Protein AF-A0A246BIF4-F1 (afdb_monomer)

Radius of gyration: 16.73 Å; Cα contacts (8 Å, |Δi|>4): 185; chains: 1; bounding box: 54×44×37 Å

Secondary structure (DSSP, 8-state):
-----------PPSEEEEEPTT--PPPPSEEEEEEEE--SHHHHHHHHHHHH-HHHIIIIIHHHHHHHHHHTT--SEE--SS-EEE-TT--EEESP-SSPPTT-EEE-SEEEETTTTEEEEEEEE-

Sequence (126 aa):
MTMTATSTNAKAPAGLYTVPVGSNETLRKGVAKLQFKVTSPVMKKATAFVFSSKTFWDRVAIPAMNAALKAKGVTNLRFPSGNFYADSAGVTKQAPLAKVPAGFKYYPRKGYDPVTGVAFLWVVVS

Foldseek 3Di:
DDDDPPPPPPPPAAFEEEDDEPDPDDDDAAKYKDKYADDDPVVLVVCCVCQVDPCCVQPPVQVVVVVVCVVVVNDQKDQDNFKWWAARNRDTDHDDDPDDDPRIDTDGQWDADSVRRMIIGMMGGD

Organism: NCBI:txid223556

Nearest PDB structures (foldseek):
  7nk6-assembly1_F  TM=2.971E-01  e=6.358E+00  Camelidae mixed library
  8yro-assembly1_F  TM=2.825E-01  e=4.607E+00  Homo sapiens
  6ii9-assembly1_N  TM=2.830E-01  e=5.589E+00  Homo sapiens
  8uf7-assembly1_A  TM=2.825E-01  e=4.607E+00  Mus musculus
  7we9-assembly1_L  TM=2.500E-01  e=5.961E+00  Homo sapiens

Structure (mmCIF, N/CA/C/O backbone):
data_AF-A0A246BIF4-F1
#
_entry.id   AF-A0A246BIF4-F1
#
loop_
_atom_site.group_PDB
_atom_site.id
_atom_site.type_symbol
_atom_site.label_atom_id
_atom_site.label_alt_id
_atom_site.label_comp_id
_atom_site.label_asym_id
_atom_site.label_entity_id
_atom_site.label_seq_id
_atom_site.pdbx_PDB_ins_code
_atom_site.Cartn_x
_atom_site.Cartn_y
_atom_site.Cartn_z
_atom_site.occupancy
_atom_site.B_iso_or_equiv
_atom_site.auth_seq_id
_atom_site.auth_comp_id
_atom_site.auth_asym_id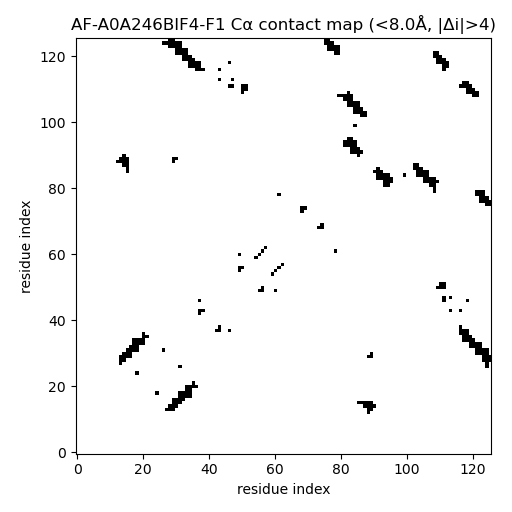
_atom_site.auth_atom_id
_atom_site.pdbx_PDB_model_num
ATOM 1 N N . MET A 1 1 ? -35.482 -27.780 -8.149 1.00 41.50 1 MET A N 1
ATOM 2 C CA . MET A 1 1 ? -34.162 -28.025 -7.532 1.00 41.50 1 MET A CA 1
ATOM 3 C C . MET A 1 1 ? -33.170 -27.094 -8.204 1.00 41.50 1 MET A C 1
ATOM 5 O O . MET A 1 1 ? -32.806 -27.324 -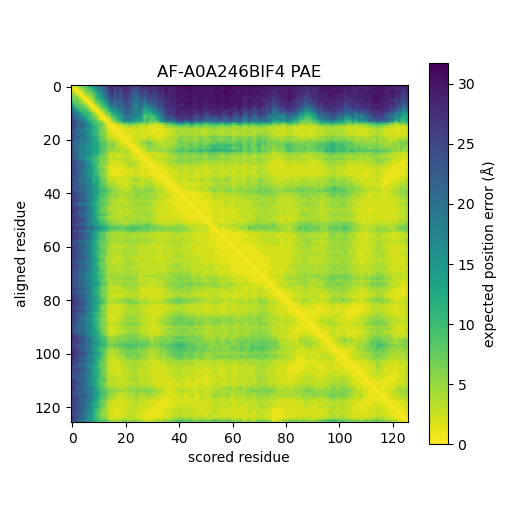9.348 1.00 41.50 1 MET A O 1
ATOM 9 N N . THR A 1 2 ? -32.850 -25.978 -7.559 1.00 37.97 2 THR A N 1
ATOM 10 C CA . THR A 1 2 ? -31.976 -24.944 -8.126 1.00 37.97 2 THR A CA 1
ATOM 11 C C . THR A 1 2 ? -30.535 -25.336 -7.828 1.00 37.97 2 THR A C 1
ATOM 13 O O . THR A 1 2 ? -30.162 -25.461 -6.665 1.00 37.97 2 THR A O 1
ATOM 16 N N . MET A 1 3 ? -29.750 -25.604 -8.870 1.00 37.84 3 MET A N 1
ATOM 17 C CA . MET A 1 3 ? -28.336 -25.936 -8.733 1.00 37.84 3 MET A CA 1
ATOM 18 C C . MET A 1 3 ? -27.566 -24.696 -8.277 1.00 37.84 3 MET A C 1
ATOM 20 O O . MET A 1 3 ? -27.389 -23.746 -9.038 1.00 37.84 3 MET A O 1
ATOM 24 N N . THR A 1 4 ? -27.106 -24.703 -7.029 1.00 41.03 4 THR A N 1
ATOM 25 C CA . THR A 1 4 ? -26.091 -23.768 -6.548 1.00 41.03 4 THR A CA 1
ATOM 26 C C . THR A 1 4 ? -24.793 -24.107 -7.271 1.00 41.03 4 THR A C 1
ATOM 28 O O . THR A 1 4 ? -24.150 -25.110 -6.969 1.00 41.03 4 THR A O 1
ATOM 31 N N . ALA A 1 5 ? -24.429 -23.301 -8.267 1.00 40.97 5 ALA A N 1
ATOM 32 C CA . ALA A 1 5 ? -23.117 -23.378 -8.882 1.00 40.97 5 ALA A CA 1
ATOM 33 C C . ALA A 1 5 ? -22.077 -23.008 -7.819 1.00 40.97 5 ALA A C 1
ATOM 35 O O . ALA A 1 5 ? -21.903 -21.839 -7.473 1.00 40.97 5 ALA A O 1
ATOM 36 N N . THR A 1 6 ? -21.406 -24.014 -7.266 1.00 38.69 6 THR A N 1
ATOM 37 C CA . THR A 1 6 ? -20.198 -23.826 -6.474 1.00 38.69 6 THR A CA 1
ATOM 38 C C . THR A 1 6 ? -19.174 -23.204 -7.413 1.00 38.69 6 THR A C 1
ATOM 40 O O . THR A 1 6 ? -18.641 -23.884 -8.291 1.00 38.69 6 THR A O 1
ATOM 43 N N . SER A 1 7 ? -18.929 -21.898 -7.286 1.00 39.44 7 SER A N 1
ATOM 44 C CA . SER A 1 7 ? -17.802 -21.277 -7.965 1.00 39.44 7 SER A CA 1
ATOM 45 C C . SER A 1 7 ? -16.544 -21.916 -7.391 1.00 39.44 7 SER A C 1
ATOM 47 O O . SER A 1 7 ? -16.094 -21.623 -6.283 1.00 39.44 7 SER A O 1
ATOM 49 N N . THR A 1 8 ? -15.982 -22.869 -8.128 1.00 35.44 8 THR A N 1
ATOM 50 C CA . THR A 1 8 ? -14.610 -23.300 -7.911 1.00 35.44 8 THR A CA 1
ATOM 51 C C . THR A 1 8 ? -13.760 -22.062 -8.132 1.00 35.44 8 THR A C 1
ATOM 53 O O . THR A 1 8 ? -13.497 -21.676 -9.272 1.00 35.44 8 THR A O 1
ATOM 56 N N . ASN A 1 9 ? -13.400 -21.394 -7.036 1.00 42.47 9 ASN A N 1
ATOM 57 C CA . ASN A 1 9 ? -12.414 -20.329 -7.010 1.00 42.47 9 ASN A CA 1
ATOM 58 C C . ASN A 1 9 ? -11.099 -20.970 -7.464 1.00 42.47 9 ASN A C 1
ATOM 60 O O . ASN A 1 9 ? -10.323 -21.481 -6.654 1.00 42.47 9 ASN A O 1
ATOM 64 N N . ALA A 1 10 ? -10.892 -21.033 -8.782 1.00 39.31 10 ALA A N 1
ATOM 65 C CA . ALA A 1 10 ? -9.620 -21.401 -9.366 1.00 39.31 10 ALA A CA 1
ATOM 66 C C . ALA A 1 10 ? -8.590 -20.507 -8.685 1.00 39.31 10 ALA A C 1
ATOM 68 O O . ALA A 1 10 ? -8.708 -19.280 -8.724 1.00 39.31 10 ALA A O 1
ATOM 69 N N . LYS A 1 11 ? -7.660 -21.129 -7.955 1.00 44.69 11 LYS A N 1
ATOM 70 C CA . LYS A 1 11 ? -6.672 -20.445 -7.126 1.00 44.69 11 LYS A CA 1
ATOM 71 C C . LYS A 1 11 ? -5.844 -19.554 -8.046 1.00 44.69 11 LYS A C 1
ATOM 73 O O . LYS A 1 11 ? -4.899 -20.024 -8.674 1.00 44.69 11 LYS A O 1
ATOM 78 N N . ALA A 1 12 ? -6.259 -18.294 -8.178 1.00 57.00 12 ALA A N 1
ATOM 79 C CA . ALA A 1 12 ? -5.595 -17.330 -9.035 1.00 57.00 12 ALA A CA 1
ATOM 80 C C . ALA A 1 12 ? -4.112 -17.301 -8.637 1.00 57.00 12 ALA A C 1
ATOM 82 O O . ALA A 1 12 ? -3.819 -17.290 -7.432 1.00 57.00 12 ALA A O 1
ATOM 83 N N . PRO A 1 13 ? -3.190 -17.358 -9.611 1.00 53.38 13 PRO A N 1
ATOM 84 C CA . PRO A 1 13 ? -1.777 -17.543 -9.327 1.00 53.38 13 PRO A CA 1
ATOM 85 C C . PRO A 1 13 ? -1.270 -16.465 -8.364 1.00 53.38 13 PRO A C 1
ATOM 87 O O . PRO A 1 13 ? -1.709 -15.311 -8.407 1.00 53.38 13 PRO A O 1
ATOM 90 N N . ALA A 1 14 ? -0.360 -16.865 -7.471 1.00 66.12 14 ALA A N 1
ATOM 91 C CA . ALA A 1 14 ? 0.359 -15.931 -6.616 1.00 66.12 14 ALA A CA 1
ATOM 92 C C . ALA A 1 14 ? 1.043 -14.892 -7.518 1.00 66.12 14 ALA A C 1
ATOM 94 O O . ALA A 1 14 ? 1.769 -15.256 -8.440 1.00 66.12 14 ALA A O 1
ATOM 95 N N . GLY A 1 15 ? 0.733 -13.615 -7.314 1.00 85.62 15 GLY A N 1
ATOM 96 C CA . GLY A 1 15 ? 1.103 -12.574 -8.268 1.00 85.62 15 GLY A CA 1
ATOM 97 C C . GLY A 1 15 ? 0.710 -11.178 -7.817 1.00 85.62 15 GLY A C 1
ATOM 98 O O . GLY A 1 15 ? 0.354 -10.961 -6.656 1.00 85.62 15 GLY A O 1
ATOM 99 N N . LEU A 1 16 ? 0.779 -10.222 -8.740 1.00 90.69 16 LEU A N 1
ATOM 100 C CA . LEU A 1 16 ? 0.306 -8.857 -8.521 1.00 90.69 16 LEU A CA 1
ATOM 101 C C . LEU A 1 16 ? -1.218 -8.791 -8.718 1.00 90.69 16 LEU A C 1
ATOM 103 O O . LEU A 1 16 ? -1.724 -9.185 -9.768 1.00 90.69 16 LEU A O 1
ATOM 107 N N . TYR A 1 17 ? -1.966 -8.291 -7.734 1.00 92.06 17 TYR A N 1
ATOM 108 C CA . TYR A 1 17 ? -3.426 -8.189 -7.837 1.00 92.06 17 TYR A CA 1
ATOM 109 C C . TYR A 1 17 ? -4.004 -7.000 -7.071 1.00 92.06 17 TYR A C 1
ATOM 111 O O . TYR A 1 17 ? -3.366 -6.429 -6.191 1.00 92.06 17 TYR A O 1
ATOM 119 N N . THR A 1 18 ? -5.231 -6.616 -7.425 1.00 92.00 18 THR A N 1
ATOM 120 C CA . THR A 1 18 ? -5.984 -5.556 -6.743 1.00 92.00 18 THR A CA 1
ATOM 121 C C . THR A 1 18 ? -7.163 -6.160 -6.004 1.00 92.00 18 THR A C 1
ATOM 123 O O . THR A 1 18 ? -7.894 -6.959 -6.579 1.00 92.00 18 THR A O 1
ATOM 126 N N . VAL A 1 19 ? -7.332 -5.768 -4.744 1.00 91.25 19 VAL A N 1
ATOM 127 C CA . VAL A 1 19 ? -8.501 -6.102 -3.933 1.00 91.25 19 VAL A CA 1
ATOM 128 C C . VAL A 1 19 ? -9.541 -5.003 -4.154 1.00 91.25 19 VAL A C 1
ATOM 130 O O . VAL A 1 19 ? -9.259 -3.845 -3.821 1.00 91.25 19 VAL A O 1
ATOM 133 N N . PRO A 1 20 ? -10.715 -5.320 -4.731 1.00 88.50 20 PRO A N 1
ATOM 134 C CA . PRO A 1 20 ? -11.757 -4.328 -4.960 1.00 88.50 20 PRO A CA 1
ATOM 135 C C . PRO A 1 20 ? -12.225 -3.676 -3.657 1.00 88.50 20 PRO A C 1
ATOM 137 O O . PRO A 1 20 ? -12.243 -4.300 -2.594 1.00 88.50 20 PRO A O 1
ATOM 140 N N . VAL A 1 21 ? -12.650 -2.416 -3.744 1.00 87.69 21 VAL A N 1
ATOM 141 C CA . VAL A 1 21 ? -13.234 -1.697 -2.604 1.00 87.69 21 VAL A CA 1
ATOM 142 C C . VAL A 1 21 ? -14.461 -2.455 -2.092 1.00 87.69 21 VAL A C 1
ATOM 144 O O . VAL A 1 21 ? -15.370 -2.746 -2.863 1.00 87.69 21 VAL A O 1
ATOM 147 N N . GLY A 1 22 ? -14.496 -2.738 -0.789 1.00 82.50 22 GLY A N 1
ATOM 148 C CA . GLY A 1 22 ? -15.599 -3.473 -0.158 1.00 82.50 22 GLY A CA 1
ATOM 149 C C . GLY A 1 22 ? -15.535 -4.993 -0.333 1.00 82.50 22 GLY A C 1
ATOM 150 O O . GLY A 1 22 ? -16.485 -5.674 0.039 1.00 82.50 22 GLY A O 1
ATOM 151 N N . SER A 1 23 ? -14.441 -5.531 -0.884 1.00 84.56 23 SER A N 1
ATOM 152 C CA . SER A 1 23 ? -14.234 -6.977 -0.972 1.00 84.56 23 SER A CA 1
ATOM 153 C C . SER A 1 23 ? -14.047 -7.610 0.412 1.00 84.56 23 SER A C 1
ATOM 155 O O . SER A 1 23 ? -13.326 -7.075 1.255 1.00 84.56 23 SER A O 1
ATOM 157 N N . ASN A 1 24 ? -14.654 -8.784 0.598 1.00 83.19 24 ASN A N 1
ATOM 158 C CA . ASN A 1 24 ? -14.455 -9.664 1.756 1.00 83.19 24 ASN A CA 1
ATOM 159 C C . ASN A 1 24 ? -13.512 -10.839 1.435 1.00 83.19 24 ASN A C 1
ATOM 161 O O . ASN A 1 24 ? -13.436 -11.806 2.193 1.00 83.19 24 ASN A O 1
ATOM 165 N N . GLU A 1 25 ? -12.824 -10.798 0.291 1.00 79.31 25 GLU A N 1
ATOM 166 C CA . GLU A 1 25 ? -11.899 -11.854 -0.107 1.00 79.31 25 GLU A CA 1
ATOM 167 C C . GLU A 1 25 ? -10.727 -11.968 0.872 1.00 79.31 25 GLU A C 1
ATOM 169 O O . GLU A 1 25 ? -10.109 -10.979 1.276 1.00 79.31 25 GLU A O 1
ATOM 174 N N . THR A 1 26 ? -1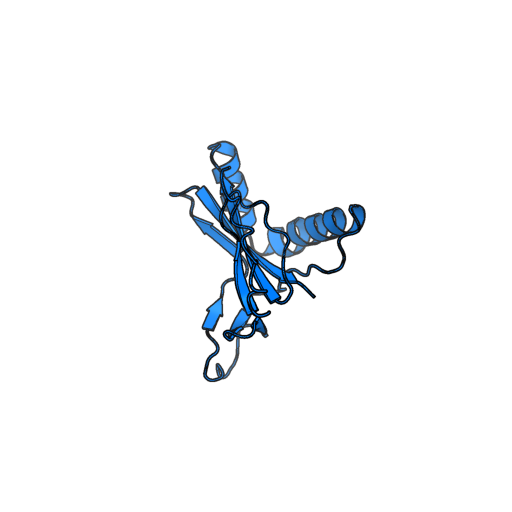0.374 -13.205 1.220 1.00 84.25 26 THR A N 1
ATOM 175 C CA . THR A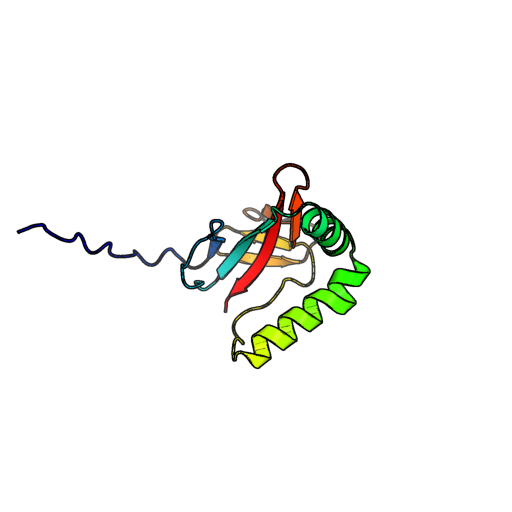 1 26 ? -9.141 -13.472 1.959 1.00 84.25 26 THR A CA 1
ATOM 176 C C . THR A 1 26 ? -7.934 -13.161 1.079 1.00 84.25 26 THR A C 1
ATOM 178 O O . THR A 1 26 ? -7.871 -13.567 -0.083 1.00 84.25 26 THR A O 1
ATOM 181 N N . LEU A 1 27 ? -6.948 -12.458 1.641 1.00 88.81 27 LEU A N 1
ATOM 182 C CA . LEU A 1 27 ? -5.723 -12.125 0.921 1.00 88.81 27 LEU A CA 1
ATOM 183 C C . LEU A 1 27 ? -4.956 -13.394 0.536 1.00 88.81 27 LEU A C 1
ATOM 185 O O . LEU A 1 27 ? -4.683 -14.260 1.366 1.00 88.81 27 LEU A O 1
ATOM 189 N N . ARG A 1 28 ? -4.569 -13.470 -0.737 1.00 88.25 28 ARG A N 1
ATOM 190 C CA . ARG A 1 28 ? -3.716 -14.527 -1.289 1.00 88.25 28 ARG A CA 1
ATOM 191 C C . ARG A 1 28 ? -2.250 -14.105 -1.294 1.00 88.25 28 ARG A C 1
ATOM 193 O O . ARG A 1 28 ? -1.942 -12.913 -1.364 1.00 88.25 28 ARG A O 1
ATOM 200 N N . LYS A 1 29 ? -1.348 -15.088 -1.271 1.00 90.12 29 LYS A N 1
ATOM 201 C CA . LYS A 1 29 ? 0.098 -14.860 -1.402 1.00 90.12 29 LYS A CA 1
ATOM 202 C C . LYS A 1 29 ? 0.408 -14.037 -2.658 1.00 90.12 29 LYS A C 1
ATOM 204 O O . LYS A 1 29 ? -0.154 -14.301 -3.720 1.00 90.12 29 LYS A O 1
ATOM 209 N N . GLY A 1 30 ? 1.303 -13.060 -2.537 1.00 91.94 30 GLY A N 1
ATOM 210 C CA . GLY A 1 30 ? 1.677 -12.160 -3.629 1.00 91.94 30 GLY A CA 1
ATOM 211 C C . GLY A 1 30 ? 1.681 -10.693 -3.211 1.00 91.94 30 GLY A C 1
ATOM 212 O O . GLY A 1 30 ? 1.873 -10.367 -2.041 1.00 91.94 30 GLY A O 1
ATOM 213 N N . VAL A 1 31 ? 1.477 -9.800 -4.178 1.00 93.62 31 VAL A N 1
ATOM 214 C CA . VAL A 1 31 ? 1.514 -8.347 -3.972 1.00 93.62 31 VAL A CA 1
ATOM 215 C C . VAL A 1 31 ? 0.116 -7.788 -4.200 1.00 93.62 31 VAL A C 1
ATOM 217 O O . VAL A 1 31 ? -0.377 -7.758 -5.327 1.00 93.62 31 VAL A O 1
ATOM 220 N N . ALA A 1 32 ? -0.530 -7.366 -3.116 1.00 94.31 32 ALA A N 1
ATOM 221 C CA . ALA A 1 32 ? -1.924 -6.949 -3.108 1.00 94.31 32 ALA A CA 1
ATOM 222 C C . ALA A 1 32 ? -2.042 -5.425 -3.033 1.00 94.31 32 ALA A C 1
ATOM 224 O O . ALA A 1 32 ? -1.478 -4.794 -2.135 1.00 94.31 32 ALA A O 1
ATOM 225 N N . LYS A 1 33 ? -2.815 -4.826 -3.941 1.00 94.75 33 LYS A N 1
ATOM 226 C CA . LYS A 1 33 ? -3.265 -3.436 -3.840 1.00 94.75 33 LYS A CA 1
ATOM 227 C C . LYS A 1 33 ? -4.562 -3.404 -3.047 1.00 94.75 33 LYS A C 1
ATOM 229 O O . LYS A 1 33 ? -5.607 -3.791 -3.565 1.00 94.75 33 LYS A O 1
ATOM 234 N N . LEU A 1 34 ? -4.490 -2.930 -1.811 1.00 93.69 34 LEU A N 1
ATOM 235 C CA . LEU A 1 34 ? -5.658 -2.698 -0.971 1.00 93.69 34 LEU A CA 1
ATOM 236 C C . LEU A 1 34 ? -6.232 -1.322 -1.291 1.00 93.69 34 LEU A C 1
ATOM 238 O O . LEU A 1 34 ? -5.480 -0.346 -1.358 1.00 93.69 34 LEU A O 1
ATOM 242 N N . GLN A 1 35 ? -7.545 -1.244 -1.492 1.00 93.56 35 GLN A N 1
ATOM 243 C CA . GLN A 1 35 ? -8.245 -0.002 -1.808 1.00 93.56 35 GLN A CA 1
ATOM 244 C C . GLN A 1 35 ? -9.288 0.325 -0.743 1.00 93.56 35 GLN A C 1
ATOM 246 O O . GLN A 1 35 ? -10.014 -0.547 -0.272 1.00 93.56 35 GLN A O 1
ATOM 251 N N . PHE A 1 36 ? -9.395 1.607 -0.407 1.00 90.56 36 PHE A N 1
ATOM 252 C CA . PHE A 1 36 ? -10.321 2.112 0.602 1.00 90.56 36 PHE A CA 1
ATOM 253 C C . PHE A 1 36 ? -11.032 3.336 0.049 1.00 90.56 36 PHE A C 1
ATOM 255 O O . PHE A 1 36 ? -10.399 4.196 -0.567 1.00 90.56 36 PHE A O 1
ATOM 262 N N . LYS A 1 37 ? -12.342 3.435 0.283 1.00 93.75 37 LYS A N 1
ATOM 263 C CA . LYS A 1 37 ? -13.117 4.617 -0.086 1.00 93.75 37 LYS A CA 1
ATOM 264 C C . LYS A 1 37 ? -13.407 5.455 1.147 1.00 93.75 37 LYS A C 1
ATOM 266 O O . LYS A 1 37 ? -14.003 4.983 2.109 1.00 93.75 37 LYS A O 1
ATOM 271 N N . VAL A 1 38 ? -12.989 6.710 1.086 1.00 92.62 38 VAL A N 1
ATOM 272 C CA . VAL A 1 38 ? -13.177 7.704 2.134 1.00 92.62 38 VAL A CA 1
ATOM 273 C C . VAL A 1 38 ? -14.246 8.684 1.672 1.00 92.62 38 VAL A C 1
ATOM 275 O O . VAL A 1 38 ? -14.051 9.450 0.727 1.00 92.62 38 VAL A O 1
ATOM 278 N N . THR A 1 39 ? -15.408 8.634 2.316 1.00 91.75 39 THR A N 1
ATOM 279 C CA . THR A 1 39 ? -16.586 9.416 1.914 1.00 91.75 39 THR A CA 1
ATOM 280 C C . THR A 1 39 ? -16.734 10.707 2.714 1.00 91.75 39 THR A C 1
ATOM 282 O O . THR A 1 39 ? -17.085 11.734 2.139 1.00 91.75 39 THR A O 1
ATOM 285 N N . SER A 1 40 ? -16.409 10.688 4.011 1.00 93.69 40 SER A N 1
ATOM 286 C CA . SER A 1 40 ? -16.511 11.864 4.884 1.00 93.69 40 SER A CA 1
ATOM 287 C C . SER A 1 40 ? -15.538 12.981 4.463 1.00 93.69 40 SER A C 1
ATOM 289 O O . SER A 1 40 ? -14.343 12.707 4.320 1.00 93.69 40 SER A O 1
ATOM 291 N N . PRO A 1 41 ? -15.989 14.248 4.330 1.00 91.62 41 PRO A N 1
ATOM 292 C CA . PRO A 1 41 ? -15.124 15.377 3.970 1.00 91.62 41 PRO A CA 1
ATOM 293 C C . PRO A 1 41 ? -13.933 15.577 4.914 1.00 91.62 41 PRO A C 1
ATOM 295 O O . PRO A 1 41 ? -12.825 15.874 4.465 1.00 91.62 41 PRO A O 1
ATOM 298 N N . VAL A 1 42 ? -14.138 15.381 6.220 1.00 92.81 42 VAL A N 1
ATOM 299 C CA . VAL A 1 42 ? -13.068 15.490 7.225 1.00 92.81 42 VAL A CA 1
ATOM 300 C C . VAL A 1 42 ? -12.045 14.377 7.020 1.00 92.81 42 VAL A C 1
ATOM 302 O O . VAL A 1 42 ? -10.843 14.636 6.957 1.00 92.81 42 VAL A O 1
ATOM 305 N N . MET A 1 43 ? -12.522 13.148 6.818 1.00 93.06 43 MET A N 1
ATOM 306 C CA . MET A 1 43 ? -11.642 12.010 6.573 1.00 93.06 43 MET A CA 1
ATOM 307 C C . MET A 1 43 ? -10.880 12.158 5.260 1.00 93.06 43 MET A C 1
ATOM 309 O O . MET A 1 43 ? -9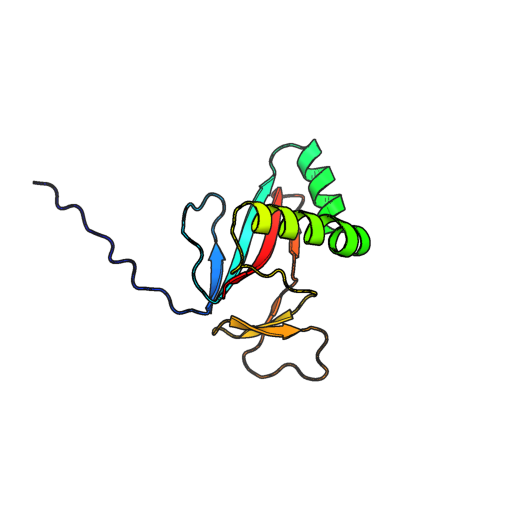.698 11.846 5.224 1.00 93.06 43 MET A O 1
ATOM 313 N N . LYS A 1 44 ? -11.491 12.714 4.206 1.00 93.50 44 LYS A N 1
ATOM 314 C CA . LYS A 1 44 ? -10.793 12.994 2.944 1.00 93.50 44 LYS A CA 1
ATOM 315 C C . LYS A 1 44 ? -9.576 13.901 3.150 1.00 93.50 44 LYS A C 1
ATOM 317 O O . LYS A 1 44 ? -8.520 13.638 2.577 1.00 93.50 44 LYS A O 1
ATOM 322 N N . LYS A 1 45 ? -9.701 14.941 3.985 1.00 92.00 45 LYS A N 1
ATOM 323 C CA . LYS A 1 45 ? -8.585 15.838 4.339 1.00 92.00 45 LYS A CA 1
ATOM 324 C C . LYS A 1 45 ? -7.520 15.118 5.169 1.00 92.00 45 LYS A C 1
ATOM 326 O O . LYS A 1 45 ? -6.334 15.230 4.866 1.00 92.00 45 LYS A O 1
ATOM 331 N N . ALA A 1 46 ? -7.933 14.336 6.167 1.00 91.81 46 ALA A N 1
ATOM 332 C CA . ALA A 1 46 ? -7.013 13.555 6.991 1.00 91.81 46 ALA A CA 1
ATOM 333 C C . ALA A 1 46 ? -6.230 12.530 6.151 1.00 91.81 46 ALA A C 1
ATOM 335 O O . ALA A 1 46 ? -5.005 12.455 6.229 1.00 91.81 46 ALA A O 1
ATOM 336 N N . THR A 1 47 ? -6.914 11.787 5.280 1.00 93.38 47 THR A N 1
ATOM 337 C CA . THR A 1 47 ? -6.293 10.837 4.354 1.00 93.38 47 THR A CA 1
ATOM 338 C C . THR A 1 47 ? -5.340 11.545 3.396 1.00 93.38 47 THR A C 1
ATOM 340 O O . THR A 1 47 ? -4.222 11.068 3.219 1.00 93.38 47 THR A O 1
ATOM 343 N N . ALA A 1 48 ? -5.706 12.709 2.849 1.00 92.44 48 ALA A N 1
ATOM 344 C CA . ALA A 1 48 ? -4.801 13.496 2.011 1.00 92.44 48 ALA A CA 1
ATOM 345 C C . ALA A 1 48 ? -3.491 13.833 2.736 1.00 92.44 48 ALA A C 1
ATOM 347 O O . ALA A 1 48 ? -2.413 13.642 2.171 1.00 92.44 48 ALA A O 1
ATOM 348 N N . PHE A 1 49 ? -3.559 14.262 3.998 1.00 91.56 49 PHE A N 1
ATOM 349 C CA . PHE A 1 49 ? -2.374 14.549 4.810 1.00 91.56 49 PHE A CA 1
ATOM 350 C C . PHE A 1 49 ? -1.514 13.296 5.036 1.00 91.56 49 PHE A C 1
ATOM 352 O O . PHE A 1 49 ? -0.320 13.286 4.729 1.00 91.56 49 PHE A O 1
ATOM 359 N N . VAL A 1 50 ? -2.125 12.203 5.503 1.00 92.00 50 VAL A N 1
ATOM 360 C CA . VAL A 1 50 ? -1.418 10.944 5.797 1.00 92.00 50 VAL A CA 1
ATOM 361 C C . VAL A 1 50 ? -0.766 10.355 4.538 1.00 92.00 50 VAL A C 1
ATOM 363 O O . VAL A 1 50 ? 0.359 9.844 4.581 1.00 92.00 50 VAL A O 1
ATOM 366 N N . PHE A 1 51 ? -1.448 10.427 3.392 1.00 91.69 51 PHE A N 1
ATOM 367 C CA . PHE A 1 51 ? -0.980 9.826 2.145 1.00 91.69 51 PHE A CA 1
ATOM 368 C C . PHE A 1 51 ? -0.015 10.723 1.360 1.00 91.69 51 PHE A C 1
ATOM 370 O O . PHE A 1 51 ? 0.873 10.173 0.709 1.00 91.69 51 PHE A O 1
ATOM 377 N N . SER A 1 52 ? -0.076 12.049 1.497 1.00 90.12 52 SER A N 1
ATOM 378 C CA . SER A 1 52 ? 0.907 12.966 0.891 1.00 90.12 52 SER A CA 1
ATOM 379 C C . SER A 1 52 ? 2.194 13.110 1.714 1.00 90.12 52 SER A C 1
ATOM 381 O O . SER A 1 52 ? 3.272 13.272 1.145 1.00 90.12 52 SER A O 1
ATOM 383 N N . SER A 1 53 ? 2.130 12.969 3.042 1.00 90.44 53 SER A N 1
ATOM 384 C CA . SER A 1 53 ? 3.314 13.077 3.899 1.00 90.44 53 SER A CA 1
ATOM 385 C C . SER A 1 53 ? 4.193 11.823 3.824 1.00 90.44 53 SER A C 1
ATOM 387 O O . SER A 1 53 ? 3.746 10.702 4.095 1.00 90.44 53 SER A O 1
ATOM 389 N N . LYS A 1 54 ? 5.473 11.997 3.465 1.00 84.19 54 LYS A N 1
ATOM 390 C CA . LYS A 1 54 ? 6.478 10.921 3.526 1.00 84.19 54 LYS A CA 1
ATOM 391 C C . LYS A 1 54 ? 6.886 10.646 4.975 1.00 84.19 54 LYS A C 1
ATOM 393 O O . LYS A 1 54 ? 6.767 9.517 5.437 1.00 84.19 54 LYS A O 1
ATOM 398 N N . THR A 1 55 ? 7.289 11.689 5.701 1.00 89.56 55 THR A N 1
ATOM 399 C CA . THR A 1 55 ? 7.811 11.582 7.071 1.00 89.56 55 THR A CA 1
ATOM 400 C C . THR A 1 55 ? 6.787 11.007 8.042 1.00 89.56 55 THR A C 1
ATOM 402 O O . THR A 1 55 ? 7.113 10.083 8.782 1.00 89.56 55 THR A O 1
ATOM 405 N N . PHE A 1 56 ? 5.545 11.502 8.021 1.00 92.19 56 PHE A N 1
ATOM 406 C CA . PHE A 1 56 ? 4.493 10.990 8.905 1.00 92.19 56 PHE A CA 1
ATOM 407 C C . PHE A 1 56 ? 4.163 9.529 8.590 1.00 92.19 56 PHE A C 1
ATOM 409 O O . PHE A 1 56 ? 4.026 8.704 9.489 1.00 92.19 56 PHE A O 1
ATOM 416 N N . TRP A 1 57 ? 4.070 9.191 7.304 1.00 91.44 57 TRP A N 1
ATOM 417 C CA . TRP A 1 57 ? 3.755 7.831 6.888 1.00 91.44 57 TRP A CA 1
ATOM 418 C C . TRP A 1 57 ? 4.793 6.819 7.370 1.00 91.44 57 TRP A C 1
ATOM 420 O O . TRP A 1 57 ? 4.428 5.799 7.949 1.00 91.44 57 TRP A O 1
ATOM 430 N N . ASP A 1 58 ? 6.075 7.126 7.169 1.00 90.94 58 ASP A N 1
ATOM 431 C CA . ASP A 1 58 ? 7.168 6.214 7.505 1.00 90.94 58 ASP A CA 1
ATOM 432 C C . ASP A 1 58 ? 7.426 6.129 9.011 1.00 90.94 58 ASP A C 1
ATOM 434 O O . ASP A 1 58 ? 7.703 5.046 9.521 1.00 90.94 58 ASP A O 1
ATOM 438 N N . ARG A 1 59 ? 7.317 7.250 9.735 1.00 93.50 59 ARG A N 1
ATOM 439 C CA . ARG A 1 59 ? 7.630 7.297 11.172 1.00 93.50 59 ARG A CA 1
ATOM 440 C C . ARG A 1 59 ? 6.452 6.970 12.082 1.00 93.50 59 ARG A C 1
ATOM 442 O O . ARG A 1 59 ? 6.682 6.566 13.215 1.00 93.50 59 ARG A O 1
ATOM 449 N N . VAL A 1 60 ? 5.217 7.165 11.619 1.00 94.00 60 VAL A N 1
ATOM 450 C CA . VAL A 1 60 ? 4.019 7.059 12.468 1.00 94.00 60 VAL A CA 1
ATOM 451 C C . VAL A 1 60 ? 3.032 6.041 11.908 1.00 94.00 60 VAL A C 1
ATOM 453 O O . VAL A 1 60 ? 2.729 5.054 12.575 1.00 94.00 60 VAL A O 1
ATOM 456 N N . ALA A 1 61 ? 2.555 6.235 10.675 1.00 92.50 61 ALA A N 1
ATOM 457 C CA . ALA A 1 61 ? 1.457 5.426 10.144 1.00 92.50 61 ALA A CA 1
ATOM 458 C C . ALA A 1 61 ? 1.840 3.948 9.939 1.00 92.50 61 ALA A C 1
ATOM 460 O O . ALA A 1 61 ? 1.129 3.070 10.423 1.00 92.50 61 ALA A O 1
ATOM 461 N N . ILE A 1 62 ? 2.956 3.654 9.253 1.00 91.44 62 ILE A N 1
ATOM 462 C CA . ILE A 1 62 ? 3.410 2.268 9.029 1.00 91.44 62 ILE A CA 1
ATOM 463 C C . ILE A 1 62 ? 3.668 1.541 10.360 1.00 91.44 62 ILE A C 1
ATOM 465 O O . ILE A 1 62 ? 3.122 0.448 10.529 1.00 91.44 62 ILE A O 1
ATOM 469 N N . PRO A 1 63 ? 4.454 2.092 11.312 1.00 93.38 63 PRO A N 1
ATOM 470 C CA . PRO A 1 63 ? 4.677 1.429 12.595 1.00 93.38 63 PRO A CA 1
ATOM 471 C C . PRO A 1 63 ? 3.380 1.132 13.352 1.00 93.38 63 PRO A C 1
ATOM 473 O O . PRO A 1 63 ? 3.207 0.013 13.834 1.00 93.38 63 PRO A O 1
ATOM 476 N N . ALA A 1 64 ? 2.441 2.084 13.389 1.00 93.88 64 ALA A N 1
ATOM 477 C CA . ALA A 1 64 ? 1.146 1.893 14.038 1.00 93.88 64 ALA A CA 1
ATOM 478 C C . ALA A 1 64 ? 0.315 0.786 13.365 1.00 93.88 64 ALA A C 1
ATOM 480 O O . ALA A 1 64 ? -0.241 -0.071 14.052 1.00 93.88 64 ALA A O 1
ATOM 481 N N . MET A 1 65 ? 0.273 0.749 12.028 1.00 92.62 65 MET A N 1
ATOM 482 C CA . MET A 1 65 ? -0.412 -0.317 11.287 1.00 92.62 65 MET A CA 1
ATOM 483 C C . MET A 1 65 ? 0.220 -1.688 11.546 1.00 92.62 65 MET A C 1
ATOM 485 O O . MET A 1 65 ? -0.498 -2.647 11.816 1.00 92.62 65 MET A O 1
ATOM 489 N N . ASN A 1 66 ? 1.552 -1.787 11.518 1.00 92.25 66 ASN A N 1
ATOM 490 C CA . ASN A 1 66 ? 2.264 -3.031 11.818 1.00 92.25 66 ASN A CA 1
ATOM 491 C C . ASN A 1 66 ? 1.980 -3.526 13.241 1.00 92.25 66 ASN A C 1
ATOM 493 O O . ASN A 1 66 ? 1.718 -4.712 13.436 1.00 92.25 66 ASN A O 1
ATOM 497 N N . ALA A 1 67 ? 1.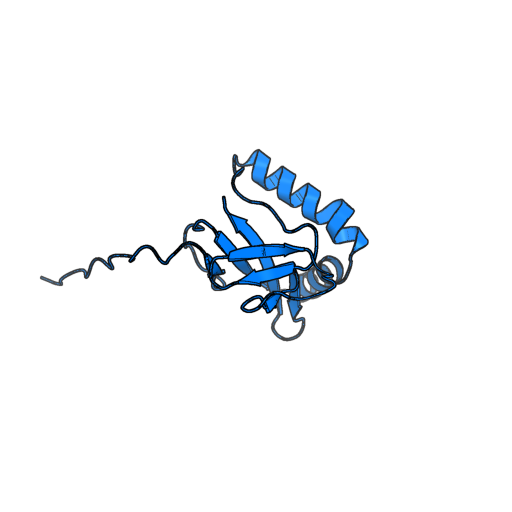998 -2.626 14.228 1.00 93.69 67 ALA A N 1
ATOM 498 C CA . ALA A 1 67 ? 1.678 -2.963 15.611 1.00 93.69 67 ALA A CA 1
ATOM 499 C C . ALA A 1 67 ? 0.236 -3.478 15.747 1.00 93.69 67 ALA A C 1
ATOM 501 O O . ALA A 1 67 ? 0.010 -4.506 16.383 1.00 93.69 67 ALA A O 1
ATOM 502 N N . ALA A 1 68 ? -0.724 -2.819 15.091 1.00 93.75 68 ALA A N 1
ATOM 503 C CA . ALA A 1 68 ? -2.124 -3.233 15.097 1.00 93.75 68 ALA A CA 1
ATOM 504 C C . ALA A 1 68 ? -2.347 -4.597 14.418 1.00 93.75 68 ALA A C 1
ATOM 506 O O . ALA A 1 68 ? -3.117 -5.411 14.924 1.00 93.75 68 ALA A O 1
ATOM 507 N N . LEU A 1 69 ? -1.668 -4.869 13.296 1.00 92.12 69 LEU A N 1
ATOM 508 C CA . LEU A 1 69 ? -1.717 -6.175 12.629 1.00 92.12 69 LEU A CA 1
ATOM 509 C C . LEU A 1 69 ? -1.137 -7.274 13.524 1.00 92.12 69 LEU A C 1
ATOM 511 O O . LEU A 1 69 ? -1.785 -8.299 13.735 1.00 92.12 69 LEU A O 1
ATOM 515 N N . LYS A 1 70 ? 0.031 -7.024 14.126 1.00 93.31 70 LYS A N 1
ATOM 516 C CA . LYS A 1 70 ? 0.681 -7.968 15.041 1.00 93.31 70 LYS A CA 1
ATOM 517 C C . LYS A 1 70 ? -0.180 -8.266 16.269 1.00 93.31 70 LYS A C 1
ATOM 519 O O . LYS A 1 70 ? -0.290 -9.424 16.654 1.00 93.31 70 LYS A O 1
ATOM 524 N N . ALA A 1 71 ? -0.831 -7.255 16.846 1.00 94.88 71 ALA A N 1
ATOM 525 C CA . ALA A 1 71 ? -1.753 -7.429 17.971 1.00 94.88 71 ALA A CA 1
ATOM 526 C C . ALA A 1 71 ? -2.962 -8.318 17.625 1.00 94.88 71 ALA A C 1
ATOM 528 O O . ALA A 1 71 ? -3.523 -8.964 18.503 1.00 94.88 71 ALA A O 1
ATOM 529 N N . LYS A 1 72 ? -3.338 -8.389 16.342 1.00 92.69 72 LYS A N 1
ATOM 530 C CA . LYS A 1 72 ? -4.386 -9.279 15.822 1.00 92.69 72 LYS A CA 1
ATOM 531 C C . LYS A 1 72 ? -3.853 -10.634 15.335 1.00 92.69 72 LYS A C 1
ATOM 533 O O . LYS A 1 72 ? -4.592 -11.377 14.699 1.00 92.69 72 LYS A O 1
ATOM 538 N N . GLY A 1 73 ? -2.578 -10.943 15.578 1.00 92.00 73 GLY A N 1
ATOM 539 C CA . GLY A 1 73 ? -1.941 -12.183 15.124 1.00 92.00 73 GLY A CA 1
ATOM 540 C C . GLY A 1 73 ? -1.631 -12.230 13.624 1.00 92.00 73 GLY A C 1
ATOM 541 O O . GLY A 1 73 ? -1.269 -13.284 13.110 1.00 92.00 73 GLY A O 1
ATOM 542 N N . VAL A 1 74 ? -1.743 -11.109 12.904 1.00 91.00 74 VAL A N 1
ATOM 543 C CA . VAL A 1 74 ? -1.452 -11.043 11.466 1.00 91.00 74 VAL A CA 1
ATOM 544 C C . VAL A 1 74 ? 0.035 -10.763 11.263 1.00 91.00 74 VAL A C 1
ATOM 546 O O . VAL A 1 74 ? 0.504 -9.647 11.487 1.00 91.00 74 VAL A O 1
ATOM 549 N N . THR A 1 75 ? 0.784 -11.782 10.839 1.00 90.12 75 THR A N 1
ATOM 550 C CA . THR A 1 75 ? 2.254 -11.731 10.692 1.00 90.12 75 THR A CA 1
ATOM 551 C C . THR A 1 75 ? 2.745 -11.944 9.261 1.00 90.12 75 THR A C 1
ATOM 553 O O . THR A 1 75 ? 3.905 -11.675 8.966 1.00 90.12 75 THR A O 1
ATOM 556 N N . ASN A 1 76 ? 1.869 -12.378 8.355 1.00 90.50 76 ASN A N 1
ATOM 557 C CA . ASN A 1 76 ? 2.184 -12.677 6.956 1.00 90.50 76 ASN A CA 1
ATOM 558 C C . ASN A 1 76 ? 2.024 -11.471 6.010 1.00 90.50 76 ASN A C 1
ATOM 560 O O . ASN A 1 76 ? 2.072 -11.634 4.792 1.00 90.50 76 ASN A O 1
ATOM 564 N N . LEU A 1 77 ? 1.797 -10.270 6.552 1.00 92.12 77 LEU A N 1
ATOM 565 C CA . LEU A 1 77 ? 1.655 -9.033 5.788 1.00 92.12 77 LEU A CA 1
ATOM 566 C C . LEU A 1 77 ? 2.839 -8.105 6.026 1.00 92.12 77 LEU A C 1
ATOM 568 O O . LEU A 1 77 ? 3.214 -7.826 7.163 1.00 92.12 77 LEU A O 1
ATOM 572 N N . ARG A 1 78 ? 3.377 -7.557 4.936 1.00 91.81 78 ARG A N 1
ATOM 573 C CA . ARG A 1 78 ? 4.446 -6.559 4.969 1.00 91.81 78 ARG A CA 1
ATOM 574 C C . ARG A 1 78 ? 4.116 -5.370 4.079 1.00 91.81 78 ARG A C 1
ATOM 576 O O . ARG A 1 78 ? 3.793 -5.536 2.905 1.00 91.81 78 ARG A O 1
ATOM 583 N N . PHE A 1 79 ? 4.293 -4.160 4.596 1.00 92.00 79 PHE A N 1
ATOM 584 C CA . PHE A 1 79 ? 4.240 -2.946 3.779 1.00 92.00 79 PHE A CA 1
ATOM 585 C C . PHE A 1 79 ? 5.581 -2.719 3.055 1.00 92.00 79 PHE A C 1
ATOM 587 O O . PHE A 1 79 ? 6.639 -2.834 3.683 1.00 92.00 79 PHE A O 1
ATOM 594 N N . PRO A 1 80 ? 5.583 -2.370 1.755 1.00 91.00 80 PRO A N 1
ATOM 595 C CA . PRO A 1 80 ? 6.788 -1.937 1.058 1.00 91.00 80 PRO A CA 1
ATOM 596 C C . PRO A 1 80 ? 7.403 -0.694 1.717 1.00 91.00 80 PRO A C 1
ATOM 598 O O . PRO A 1 80 ? 6.718 0.298 1.977 1.00 91.00 80 PRO A O 1
ATOM 601 N N . SER A 1 81 ? 8.719 -0.722 1.936 1.00 86.62 81 SER A N 1
ATOM 602 C CA . SER A 1 81 ? 9.492 0.388 2.519 1.00 86.62 81 SER A CA 1
ATOM 603 C C . SER A 1 81 ? 9.530 1.632 1.628 1.00 86.62 81 SER A C 1
ATOM 605 O O . SER A 1 81 ? 9.774 2.733 2.106 1.00 86.62 81 SER A O 1
ATOM 607 N N . GLY A 1 82 ? 9.250 1.486 0.336 1.00 91.62 82 GLY A N 1
ATOM 608 C CA . GLY A 1 82 ? 9.315 2.541 -0.665 1.00 91.62 82 GLY A CA 1
ATOM 609 C C . GLY A 1 82 ? 8.503 2.168 -1.898 1.00 91.62 82 GLY A C 1
ATOM 610 O O . GLY A 1 82 ? 7.916 1.087 -1.960 1.00 91.62 82 GLY A O 1
ATOM 611 N N . ASN A 1 83 ? 8.468 3.071 -2.878 1.00 94.44 83 ASN A N 1
ATOM 612 C CA . ASN A 1 83 ? 7.959 2.733 -4.207 1.00 94.44 83 ASN A CA 1
ATOM 613 C C . ASN A 1 83 ? 8.793 1.585 -4.787 1.00 94.44 83 ASN A C 1
ATOM 615 O O . ASN A 1 83 ? 9.958 1.399 -4.419 1.00 94.44 83 ASN A O 1
ATOM 619 N N . PHE A 1 84 ? 8.199 0.799 -5.670 1.00 95.06 84 PHE A N 1
ATOM 620 C CA . PHE A 1 84 ? 8.820 -0.431 -6.132 1.00 95.06 84 PHE A CA 1
ATOM 621 C C . PHE A 1 84 ? 8.470 -0.710 -7.585 1.00 95.06 84 PHE A C 1
ATOM 623 O O . PHE A 1 84 ? 7.496 -0.200 -8.128 1.00 95.06 84 PHE A O 1
ATOM 630 N N . TYR A 1 85 ? 9.288 -1.540 -8.204 1.00 95.12 85 TYR A N 1
ATOM 631 C CA . TYR A 1 85 ? 8.994 -2.197 -9.456 1.00 95.12 85 TYR A CA 1
ATOM 632 C C . TYR A 1 85 ? 8.487 -3.607 -9.169 1.00 95.12 85 TYR A C 1
ATOM 634 O O . TYR A 1 85 ? 8.992 -4.253 -8.250 1.00 95.12 85 TYR A O 1
ATOM 642 N N . ALA A 1 86 ? 7.532 -4.099 -9.950 1.00 94.00 86 ALA A N 1
ATOM 643 C CA . ALA A 1 86 ? 7.088 -5.486 -9.865 1.00 94.00 86 ALA A CA 1
ATOM 644 C C . ALA A 1 86 ? 6.762 -6.076 -11.238 1.00 94.00 86 ALA A C 1
ATOM 646 O O . ALA A 1 86 ? 6.314 -5.356 -12.135 1.00 94.00 86 ALA A O 1
ATOM 647 N N . ASP A 1 87 ? 6.986 -7.379 -11.382 1.00 91.69 87 ASP A N 1
ATOM 648 C CA . ASP A 1 87 ? 6.522 -8.172 -12.520 1.00 91.69 87 ASP A CA 1
ATOM 649 C C . ASP A 1 87 ? 5.121 -8.765 -12.267 1.00 91.69 87 ASP A C 1
ATOM 651 O O . ASP A 1 87 ? 4.502 -8.546 -11.219 1.00 91.69 87 ASP A O 1
ATOM 655 N N . SER A 1 88 ? 4.587 -9.502 -13.244 1.00 89.25 88 SER A N 1
ATOM 656 C CA . SER A 1 88 ? 3.276 -10.159 -13.127 1.00 89.25 88 SER A CA 1
ATOM 657 C C . SER A 1 88 ? 3.246 -11.258 -12.057 1.00 89.25 88 SER A C 1
ATOM 659 O O . SER A 1 88 ? 2.190 -11.505 -11.473 1.00 89.25 88 SER A O 1
ATOM 661 N N . ALA A 1 89 ? 4.396 -11.868 -11.758 1.00 88.38 89 ALA A N 1
ATOM 662 C CA . ALA A 1 89 ? 4.560 -12.877 -10.715 1.00 88.38 89 ALA A CA 1
ATOM 663 C C . ALA A 1 89 ? 4.611 -12.276 -9.295 1.00 88.38 89 ALA A C 1
ATOM 665 O O . ALA A 1 89 ? 4.609 -13.011 -8.308 1.00 88.38 89 ALA A O 1
ATOM 666 N N . GLY A 1 90 ? 4.612 -10.944 -9.160 1.00 87.19 90 GLY A N 1
ATOM 667 C CA . GLY A 1 90 ? 4.655 -10.262 -7.866 1.00 87.19 90 GLY A CA 1
ATOM 668 C C . GLY A 1 90 ? 6.054 -10.208 -7.250 1.00 87.19 90 GLY A C 1
ATOM 669 O O . GLY A 1 90 ? 6.185 -9.925 -6.058 1.00 87.19 90 GLY A O 1
ATOM 670 N N . VAL A 1 91 ? 7.113 -10.445 -8.030 1.00 89.88 91 VAL A N 1
ATOM 671 C CA . VAL A 1 91 ? 8.486 -10.222 -7.571 1.00 89.88 91 VAL A CA 1
ATOM 672 C C . VAL A 1 91 ? 8.721 -8.720 -7.492 1.00 89.88 91 VAL A C 1
ATOM 674 O O . VAL A 1 91 ? 8.606 -8.012 -8.488 1.00 89.88 91 VAL A O 1
ATOM 677 N N . THR A 1 92 ? 9.061 -8.213 -6.307 1.00 91.62 92 THR A N 1
ATOM 678 C CA . THR A 1 92 ? 9.270 -6.775 -6.09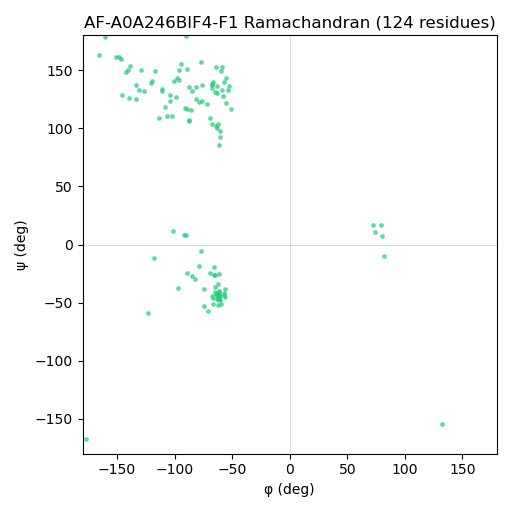0 1.00 91.62 92 THR A CA 1
ATOM 679 C C . THR A 1 92 ? 10.749 -6.400 -6.088 1.00 91.62 92 THR A C 1
ATOM 681 O O . THR A 1 92 ? 11.557 -7.082 -5.460 1.00 91.62 92 THR A O 1
ATOM 684 N N . LYS A 1 93 ? 11.092 -5.252 -6.679 1.00 92.31 93 LYS A N 1
ATOM 685 C CA . LYS A 1 93 ? 12.398 -4.590 -6.547 1.00 92.31 93 LYS A CA 1
ATOM 686 C C . LYS A 1 93 ? 12.212 -3.144 -6.100 1.00 92.31 93 LYS A C 1
ATOM 688 O O . LYS A 1 93 ? 11.383 -2.431 -6.654 1.00 92.31 93 LYS A O 1
ATOM 693 N N . GLN A 1 94 ? 12.963 -2.698 -5.100 1.00 92.81 94 GLN A N 1
ATOM 694 C CA . GLN A 1 94 ? 12.822 -1.344 -4.559 1.00 92.81 94 GLN A CA 1
ATOM 695 C C . GLN A 1 94 ? 13.258 -0.282 -5.582 1.00 92.81 94 GLN A C 1
ATOM 697 O O . GLN A 1 94 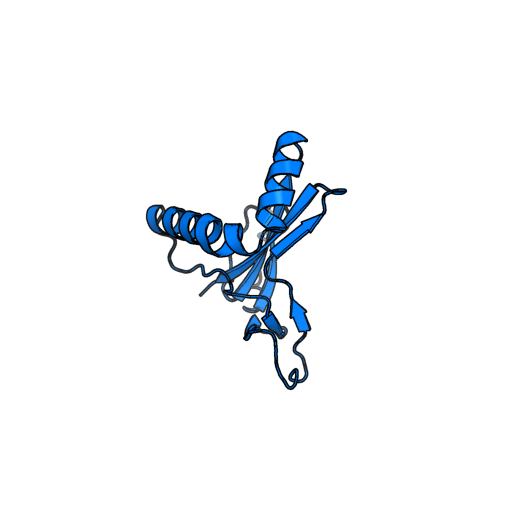? 14.269 -0.451 -6.255 1.00 92.81 94 GLN A O 1
ATOM 702 N N . ALA A 1 95 ? 12.494 0.808 -5.699 1.00 90.12 95 ALA A N 1
ATOM 703 C CA . ALA A 1 95 ? 12.863 1.970 -6.505 1.00 90.12 95 ALA A CA 1
ATOM 704 C C . ALA A 1 95 ? 13.681 2.988 -5.673 1.00 90.12 95 ALA A C 1
ATOM 706 O O . ALA A 1 95 ? 13.438 3.108 -4.466 1.00 90.12 95 ALA A O 1
ATOM 707 N N . PRO A 1 96 ? 14.583 3.773 -6.297 1.00 91.00 96 PRO A N 1
ATOM 708 C CA . PRO A 1 96 ? 14.925 3.767 -7.724 1.00 91.00 96 PRO A CA 1
ATOM 709 C C . PRO A 1 96 ? 15.835 2.589 -8.115 1.00 91.00 96 PRO A C 1
ATOM 711 O O . PRO A 1 96 ? 16.542 2.037 -7.281 1.00 91.00 96 PRO A O 1
ATOM 714 N N . LEU A 1 97 ? 15.824 2.220 -9.399 1.00 88.81 97 LEU A N 1
ATOM 715 C CA . LEU A 1 97 ? 16.753 1.251 -9.988 1.00 88.81 97 LEU A CA 1
ATOM 716 C C . LEU A 1 97 ? 17.525 1.930 -11.116 1.00 88.81 97 LEU A C 1
ATOM 718 O O . LEU A 1 97 ? 16.917 2.637 -11.915 1.00 88.81 97 LEU A O 1
ATOM 722 N N . ALA A 1 98 ? 18.830 1.669 -11.217 1.00 90.19 98 ALA A N 1
ATOM 723 C CA . ALA A 1 98 ? 19.655 2.182 -12.314 1.00 90.19 98 ALA A CA 1
ATOM 724 C C . ALA A 1 98 ? 19.192 1.658 -13.688 1.00 90.19 98 ALA A C 1
ATOM 726 O O . ALA A 1 98 ? 19.256 2.368 -14.686 1.00 90.19 98 ALA A O 1
ATOM 727 N N . LYS A 1 99 ? 18.685 0.419 -13.731 1.00 93.81 99 LYS A N 1
ATOM 728 C CA . LYS A 1 99 ? 18.078 -0.201 -14.912 1.00 93.81 99 LYS A CA 1
ATOM 729 C C . LYS A 1 99 ? 16.853 -1.005 -14.493 1.00 93.81 99 LYS A C 1
ATOM 731 O O . LYS A 1 99 ? 16.950 -1.876 -13.627 1.00 93.81 99 LYS A O 1
ATOM 736 N N . VAL A 1 100 ? 15.709 -0.725 -15.111 1.00 93.44 100 VAL A N 1
ATOM 737 C CA . VAL A 1 100 ? 14.471 -1.482 -14.888 1.00 93.44 100 VAL A CA 1
ATOM 738 C C . VAL A 1 100 ? 14.549 -2.789 -15.688 1.00 93.44 100 VAL A C 1
ATOM 740 O O . VAL A 1 100 ? 14.764 -2.730 -16.900 1.00 93.44 100 VAL A O 1
ATOM 743 N N . PRO A 1 101 ? 14.425 -3.971 -15.055 1.00 92.06 101 PRO A N 1
ATOM 744 C CA . PRO A 1 101 ? 14.425 -5.235 -15.785 1.00 92.06 101 PRO A CA 1
ATOM 745 C C . PRO A 1 101 ? 13.216 -5.350 -16.721 1.00 92.06 101 PRO A C 1
ATOM 747 O O . PRO A 1 101 ? 12.152 -4.795 -16.445 1.00 92.06 101 PRO A O 1
ATOM 750 N N . ALA A 1 102 ? 13.356 -6.111 -17.807 1.00 94.06 102 ALA A N 1
ATOM 751 C CA . ALA A 1 102 ? 12.236 -6.394 -18.700 1.00 94.06 102 ALA A CA 1
ATOM 752 C C . ALA A 1 102 ? 11.077 -7.057 -17.931 1.00 94.06 102 ALA A C 1
ATOM 754 O O . ALA A 1 102 ? 11.300 -7.886 -17.051 1.00 94.06 102 ALA A O 1
ATOM 755 N N . GLY A 1 103 ? 9.840 -6.662 -18.241 1.00 91.12 103 GLY A N 1
ATOM 756 C CA . GLY A 1 103 ? 8.633 -7.176 -17.581 1.00 91.12 103 GLY A CA 1
ATOM 757 C C . GLY A 1 103 ? 8.287 -6.523 -16.236 1.00 91.12 103 GLY A C 1
ATOM 758 O O . GLY A 1 103 ? 7.176 -6.720 -15.747 1.00 91.12 103 GLY A O 1
ATOM 759 N N . PHE A 1 104 ? 9.171 -5.700 -15.663 1.00 95.00 104 PHE A N 1
ATOM 760 C CA . PHE A 1 104 ? 8.890 -4.960 -14.432 1.00 95.00 104 PHE A CA 1
ATOM 761 C C . PHE A 1 104 ? 8.208 -3.620 -14.730 1.00 95.00 104 PHE A C 1
ATOM 763 O O . PHE A 1 104 ? 8.633 -2.865 -15.604 1.00 95.00 104 PHE A O 1
ATOM 770 N N . LYS A 1 105 ? 7.171 -3.289 -13.956 1.00 94.62 105 LYS A N 1
ATOM 771 C CA . LYS A 1 105 ? 6.464 -1.999 -14.012 1.00 94.62 105 LYS A CA 1
ATOM 772 C C . LYS A 1 105 ? 6.599 -1.254 -12.693 1.00 94.62 105 LYS A C 1
ATOM 774 O O . LYS A 1 105 ? 6.712 -1.882 -11.645 1.00 94.62 105 LYS A O 1
ATOM 779 N N . TYR A 1 106 ? 6.602 0.075 -12.750 1.00 94.94 106 TYR A N 1
ATOM 780 C CA . TYR A 1 106 ? 6.668 0.930 -11.566 1.00 94.94 106 TYR A CA 1
ATOM 781 C C . TYR A 1 106 ? 5.320 0.990 -10.840 1.00 94.94 106 TYR A C 1
ATOM 783 O O . TYR A 1 106 ? 4.279 1.181 -11.468 1.00 94.94 106 TYR A O 1
ATOM 791 N N . TYR A 1 107 ? 5.361 0.912 -9.511 1.00 94.88 107 TYR A N 1
ATOM 792 C CA . TYR A 1 107 ? 4.208 1.051 -8.633 1.00 94.88 107 TYR A CA 1
ATOM 793 C C . TYR A 1 107 ? 4.531 1.990 -7.459 1.00 94.88 107 TYR A C 1
ATOM 795 O O . TYR A 1 107 ? 5.482 1.755 -6.700 1.00 94.88 107 TYR A O 1
ATOM 803 N N . PRO A 1 108 ? 3.731 3.051 -7.248 1.00 94.19 108 PRO A N 1
ATOM 804 C CA . PRO A 1 108 ? 3.804 3.820 -6.015 1.00 94.19 108 PRO A CA 1
ATOM 805 C C . PRO A 1 108 ? 3.310 2.951 -4.855 1.00 94.19 108 PRO A C 1
ATOM 807 O O . PRO A 1 108 ? 2.293 2.274 -4.982 1.00 94.19 108 PRO A O 1
ATOM 810 N N . ARG A 1 109 ? 3.984 2.986 -3.700 1.00 93.69 109 ARG A N 1
ATOM 811 C CA . ARG A 1 109 ? 3.620 2.134 -2.545 1.00 93.69 109 ARG A CA 1
ATOM 812 C C . ARG A 1 109 ? 2.247 2.455 -1.951 1.00 93.69 109 ARG A C 1
ATOM 814 O O . ARG A 1 109 ? 1.626 1.606 -1.320 1.00 93.69 109 ARG A O 1
ATOM 821 N N . LYS A 1 110 ? 1.803 3.696 -2.130 1.00 94.44 110 LYS A N 1
ATOM 822 C CA . LYS A 1 110 ? 0.525 4.235 -1.673 1.00 94.44 110 LYS A CA 1
ATOM 823 C C . LYS A 1 110 ? 0.072 5.342 -2.614 1.00 94.44 110 LYS A C 1
ATOM 825 O O . LYS A 1 110 ? 0.897 5.929 -3.313 1.00 94.44 110 LYS A O 1
ATOM 830 N N . GLY A 1 111 ? -1.206 5.673 -2.569 1.00 93.81 111 GLY A N 1
ATOM 831 C CA . GLY A 1 111 ? -1.738 6.850 -3.235 1.00 93.81 111 GLY A CA 1
ATOM 832 C C . GLY A 1 111 ? -3.133 7.184 -2.743 1.00 93.81 111 GLY A C 1
ATOM 833 O O . GLY A 1 111 ? -3.796 6.367 -2.106 1.00 93.81 111 GLY A O 1
ATOM 834 N N . TYR A 1 112 ? -3.551 8.410 -3.017 1.00 95.00 112 TYR A N 1
ATOM 835 C CA . TYR A 1 112 ? -4.865 8.905 -2.656 1.00 95.00 112 TYR A CA 1
ATOM 836 C C . TYR A 1 112 ? -5.358 9.868 -3.727 1.00 95.00 112 TYR A C 1
ATOM 838 O O . TYR A 1 112 ? -4.640 10.794 -4.097 1.00 95.00 112 TYR A O 1
ATOM 846 N N . ASP A 1 113 ? -6.574 9.632 -4.206 1.00 92.19 113 ASP A N 1
ATOM 847 C CA . ASP A 1 113 ? -7.287 10.535 -5.098 1.00 92.19 113 ASP A CA 1
ATOM 848 C C . ASP A 1 113 ? -8.349 11.309 -4.292 1.00 92.19 113 ASP A C 1
ATOM 850 O O . ASP A 1 113 ? -9.336 10.715 -3.844 1.00 92.19 113 ASP A O 1
ATOM 854 N N . PRO A 1 114 ? -8.175 12.629 -4.087 1.00 86.50 114 PRO A N 1
ATOM 855 C CA . PRO A 1 114 ? -9.113 13.437 -3.314 1.00 86.50 114 PRO A CA 1
ATOM 856 C C . PRO A 1 114 ? -10.470 13.631 -4.003 1.00 86.50 114 PRO A C 1
ATOM 858 O O . PRO A 1 114 ? -11.469 13.846 -3.307 1.00 86.50 114 PRO A O 1
ATOM 861 N N . VAL A 1 115 ? -10.530 13.535 -5.337 1.00 89.12 115 VAL A N 1
ATOM 862 C CA . VAL A 1 115 ? -11.763 13.719 -6.114 1.00 89.12 115 VAL A CA 1
ATOM 863 C C . VAL A 1 115 ? -12.683 12.528 -5.870 1.00 89.12 115 VAL A C 1
ATOM 865 O O . VAL A 1 115 ? -13.791 12.678 -5.348 1.00 89.12 115 VAL A O 1
ATOM 868 N N . THR A 1 116 ? -12.188 11.321 -6.144 1.00 89.69 116 THR A N 1
ATOM 869 C CA . THR A 1 116 ? -12.964 10.085 -5.958 1.00 89.69 116 THR A CA 1
ATOM 870 C C . THR A 1 116 ? -13.015 9.619 -4.499 1.00 89.69 116 THR A C 1
ATOM 872 O O . THR A 1 116 ? -13.899 8.842 -4.125 1.00 89.69 116 THR A O 1
ATOM 875 N N . GLY A 1 117 ? -12.104 10.110 -3.652 1.00 91.81 117 GLY A N 1
ATOM 876 C CA . GLY A 1 117 ? -11.942 9.679 -2.263 1.00 91.81 117 GLY A CA 1
ATOM 877 C C . GLY A 1 117 ? -11.330 8.284 -2.134 1.00 91.81 117 GLY A C 1
ATOM 878 O O . GLY A 1 117 ? -11.461 7.662 -1.080 1.00 91.81 117 GLY A O 1
ATOM 879 N N . VAL A 1 118 ? -10.711 7.754 -3.193 1.00 93.62 118 VAL A N 1
ATOM 880 C CA . VAL A 1 118 ? -10.114 6.416 -3.180 1.00 93.62 118 VAL A CA 1
ATOM 881 C C . VAL A 1 118 ? -8.654 6.506 -2.747 1.00 93.62 118 VAL A C 1
ATOM 883 O O . VAL A 1 118 ? -7.816 7.109 -3.417 1.00 93.62 118 VAL A O 1
ATOM 886 N N . ALA A 1 119 ? -8.339 5.866 -1.624 1.00 94.38 119 ALA A N 1
ATOM 887 C CA . ALA A 1 119 ? -6.977 5.592 -1.192 1.00 94.38 119 ALA A CA 1
ATOM 888 C C . ALA A 1 119 ? -6.575 4.177 -1.609 1.00 94.38 119 ALA A C 1
ATOM 890 O O . ALA A 1 119 ? -7.405 3.268 -1.655 1.00 94.38 119 ALA A O 1
ATOM 891 N N . PHE A 1 120 ? -5.289 3.968 -1.860 1.00 94.62 120 PHE A N 1
ATOM 892 C CA . PHE A 1 120 ? -4.731 2.632 -1.988 1.00 94.62 120 PHE A CA 1
ATOM 893 C C . PHE A 1 120 ? -3.377 2.522 -1.302 1.00 94.62 120 PHE A C 1
ATOM 895 O O . PHE A 1 120 ? -2.617 3.489 -1.212 1.00 94.62 120 PHE A O 1
ATOM 902 N N . LEU A 1 121 ? -3.048 1.308 -0.882 1.00 94.62 121 LEU A N 1
ATOM 903 C CA . LEU A 1 121 ? -1.717 0.927 -0.434 1.00 94.62 121 LEU A CA 1
ATOM 904 C C . LEU A 1 121 ? -1.394 -0.472 -0.948 1.00 94.62 121 LEU A C 1
ATOM 906 O O . LEU A 1 121 ? -2.288 -1.292 -1.149 1.00 94.62 121 LEU A O 1
ATOM 910 N N . TRP A 1 122 ? -0.116 -0.735 -1.173 1.00 94.88 122 TRP A N 1
ATOM 911 C CA . TRP A 1 122 ? 0.356 -2.066 -1.524 1.00 94.88 122 TRP A C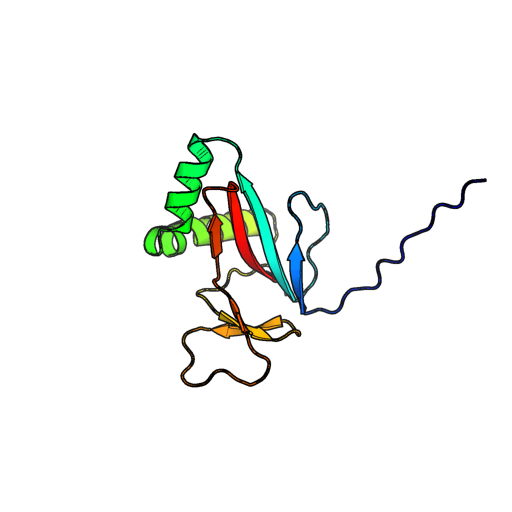A 1
ATOM 912 C C . TRP A 1 122 ? 0.845 -2.804 -0.283 1.00 94.88 122 TRP A C 1
ATOM 914 O O . TRP A 1 122 ? 1.495 -2.211 0.579 1.00 94.88 122 TRP A O 1
ATOM 924 N N . VAL A 1 123 ? 0.572 -4.103 -0.221 1.00 94.00 123 VAL A N 1
ATOM 925 C CA . VAL A 1 123 ? 1.139 -5.032 0.763 1.00 94.00 123 VAL A CA 1
ATOM 926 C C . VAL A 1 123 ? 1.713 -6.252 0.060 1.00 94.00 123 VAL A C 1
ATOM 928 O O . VAL A 1 123 ? 1.237 -6.664 -0.996 1.00 94.00 123 VAL A O 1
ATOM 931 N N . VAL A 1 124 ? 2.738 -6.838 0.664 1.00 92.88 124 VAL A N 1
ATOM 932 C CA . VAL A 1 124 ? 3.265 -8.151 0.302 1.00 92.88 124 VAL A CA 1
ATOM 933 C C . VAL A 1 124 ? 2.691 -9.164 1.284 1.00 92.88 124 VAL A C 1
ATOM 935 O O . VAL A 1 124 ? 2.795 -8.969 2.495 1.00 92.88 124 VAL A O 1
ATOM 938 N N . VAL A 1 125 ? 2.085 -10.219 0.752 1.00 92.75 125 VAL A N 1
ATOM 939 C CA . VAL A 1 125 ? 1.481 -11.331 1.491 1.00 92.75 125 VAL A CA 1
ATOM 940 C C . VAL A 1 125 ? 2.371 -12.556 1.292 1.00 92.75 125 VAL A C 1
ATOM 942 O O . VAL A 1 125 ? 2.568 -12.977 0.148 1.00 92.75 125 VAL A O 1
ATOM 945 N N . SER A 1 126 ? 2.941 -13.097 2.371 1.00 87.62 126 SER A N 1
ATOM 946 C CA . SER A 1 126 ? 3.911 -14.210 2.350 1.00 87.62 126 SER A CA 1
ATOM 947 C C . SER A 1 126 ? 3.291 -15.574 2.615 1.00 87.62 126 SER A C 1
ATOM 949 O O . SER A 1 126 ? 2.410 -15.635 3.500 1.00 87.62 126 SER A O 1
#

Mean predicted aligned error: 6.97 Å

pLDDT: mean 86.29, std 15.47, range [35.44, 95.12]

Solvent-accessible surface area (backbone atoms only — not comparable to full-atom values): 7414 Å² total; per-residue (Å²): 137,84,83,79,78,77,77,76,75,70,79,72,74,62,15,54,48,73,49,60,70,89,62,85,74,78,87,63,51,23,28,39,33,46,43,45,78,44,81,52,72,68,51,38,53,51,48,48,52,52,62,70,35,63,67,55,28,67,72,44,50,50,54,52,51,51,50,54,35,47,76,70,72,48,73,49,66,43,71,62,95,47,36,28,30,31,31,72,64,31,57,75,43,70,54,86,60,101,70,83,58,89,76,49,44,83,42,72,37,55,46,68,41,80,87,83,19,41,33,38,38,42,34,40,31,105